Protein AF-A0A7Y7QJP1-F1 (afdb_monomer_lite)

Secondary structure (DSSP, 8-state):
----EEEE-TTS-EEETT--EEE--STT--EEES-HHHHHHHHHHHGGG-------

Foldseek 3Di:
DDWDFPAAFPVRHTDTPPFDWDFDPPPVRGIFGPDPVRVVVVVCVVCVVPDDDDDD

Organism: Lacticaseibacillus rhamnosus (NCBI:txid47715)

Radius of gyration: 13.99 Å; chains: 1; bounding box: 30×30×38 Å

Sequence (56 aa):
MATTIVRLDWKGDPIYSGEAVITNIGPEGDTIKDDPDEIREYILNELGGVAIAADY

pLDDT: mean 86.77, std 10.22, range [55.44, 95.12]

Structure (mmCIF, N/CA/C/O backbone):
data_AF-A0A7Y7QJP1-F1
#
_entry.id   AF-A0A7Y7QJP1-F1
#
loop_
_atom_site.group_PDB
_atom_site.id
_atom_site.type_symbol
_atom_site.label_atom_id
_atom_site.label_alt_id
_atom_site.label_comp_id
_atom_site.label_asym_id
_atom_site.label_entity_id
_atom_sit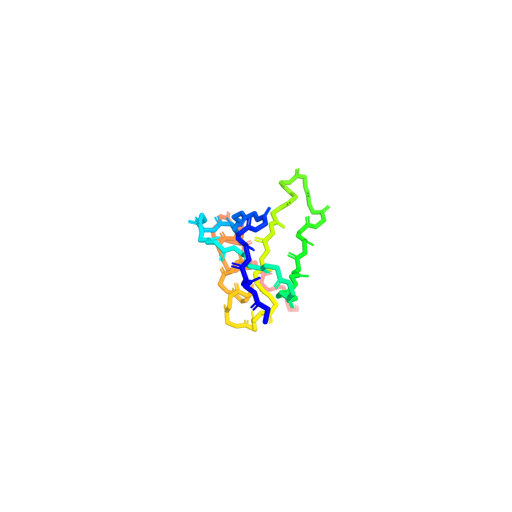e.label_seq_id
_atom_site.pdbx_PDB_ins_code
_atom_site.Cartn_x
_atom_site.Cartn_y
_atom_site.Cartn_z
_atom_site.occupancy
_atom_site.B_iso_or_equiv
_atom_site.auth_seq_id
_atom_site.auth_comp_id
_atom_site.auth_asym_id
_atom_site.auth_atom_id
_atom_site.pdbx_PDB_model_num
ATOM 1 N N . MET A 1 1 ? -19.437 3.688 17.232 1.00 66.19 1 MET A N 1
ATOM 2 C CA . MET A 1 1 ? -18.144 4.234 17.697 1.00 66.19 1 MET A CA 1
ATOM 3 C C . MET A 1 1 ? -17.651 5.189 16.624 1.00 66.19 1 MET A C 1
ATOM 5 O O . MET A 1 1 ? -17.938 4.921 15.465 1.00 66.19 1 MET A O 1
ATOM 9 N N . ALA A 1 2 ? -17.008 6.302 16.977 1.00 74.88 2 ALA A N 1
ATOM 10 C CA . ALA A 1 2 ? -16.417 7.181 15.968 1.00 74.88 2 ALA A CA 1
ATOM 11 C C . ALA A 1 2 ? -15.184 6.493 15.363 1.00 74.88 2 ALA A C 1
ATOM 13 O O . ALA A 1 2 ? -14.373 5.951 16.112 1.00 74.88 2 ALA A O 1
ATOM 14 N N . THR A 1 3 ? -15.073 6.476 14.036 1.00 84.62 3 THR A N 1
ATOM 15 C CA . THR A 1 3 ? -13.874 6.019 13.333 1.00 84.62 3 THR A CA 1
ATOM 16 C C . THR A 1 3 ? -12.855 7.156 13.292 1.00 84.62 3 THR A C 1
ATOM 18 O O . THR A 1 3 ? -13.194 8.295 12.974 1.00 84.62 3 THR A O 1
ATOM 21 N N . THR A 1 4 ? -11.605 6.856 13.638 1.00 92.81 4 THR A N 1
ATOM 22 C CA . THR A 1 4 ? -10.491 7.818 13.614 1.00 92.81 4 THR A CA 1
ATOM 23 C C . THR A 1 4 ? -9.495 7.390 12.551 1.00 92.81 4 THR A C 1
ATOM 25 O O . THR A 1 4 ? -9.231 6.199 12.417 1.00 92.81 4 THR A O 1
ATOM 28 N N . ILE A 1 5 ? -8.925 8.344 11.815 1.00 92.25 5 ILE A N 1
ATOM 29 C CA . ILE A 1 5 ? -7.817 8.070 10.893 1.00 92.25 5 ILE A CA 1
ATOM 30 C C . ILE A 1 5 ? -6.605 7.647 11.723 1.00 92.25 5 ILE A C 1
ATOM 32 O O . ILE A 1 5 ? -6.145 8.403 12.579 1.00 92.25 5 ILE A O 1
ATOM 36 N N . VAL A 1 6 ? -6.102 6.440 11.486 1.00 93.88 6 VAL A N 1
ATOM 37 C CA . VAL A 1 6 ? -4.951 5.886 12.212 1.00 93.88 6 VAL A CA 1
ATOM 38 C C . VAL A 1 6 ? -3.652 6.025 11.426 1.00 93.88 6 VAL A C 1
ATOM 40 O O . VAL A 1 6 ? -2.594 6.149 12.040 1.00 93.88 6 VAL A O 1
ATOM 43 N N . ARG A 1 7 ? -3.718 6.029 10.089 1.00 93.06 7 ARG A N 1
ATOM 44 C CA . ARG A 1 7 ? -2.577 6.243 9.185 1.00 93.06 7 ARG A CA 1
ATOM 45 C C . ARG A 1 7 ? -3.041 6.516 7.755 1.00 93.06 7 ARG A C 1
ATOM 47 O O . ARG A 1 7 ? -4.242 6.530 7.503 1.00 93.06 7 ARG A O 1
ATOM 54 N N . LEU A 1 8 ? -2.087 6.732 6.856 1.00 94.94 8 LEU A N 1
ATOM 55 C CA . L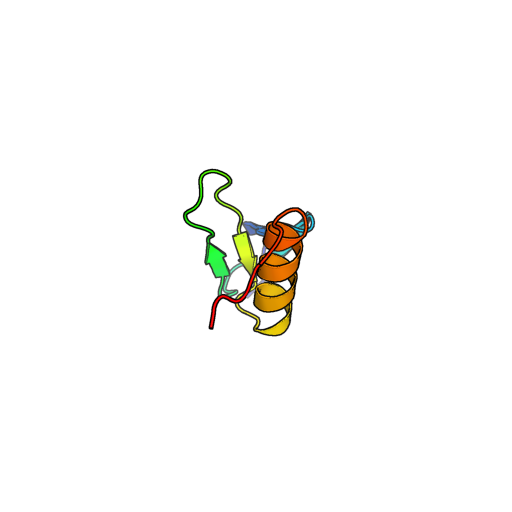EU A 1 8 ? -2.321 6.818 5.417 1.00 94.94 8 LEU A CA 1
ATOM 56 C C . LEU A 1 8 ? -1.861 5.525 4.737 1.00 94.94 8 LEU A C 1
ATOM 58 O O . 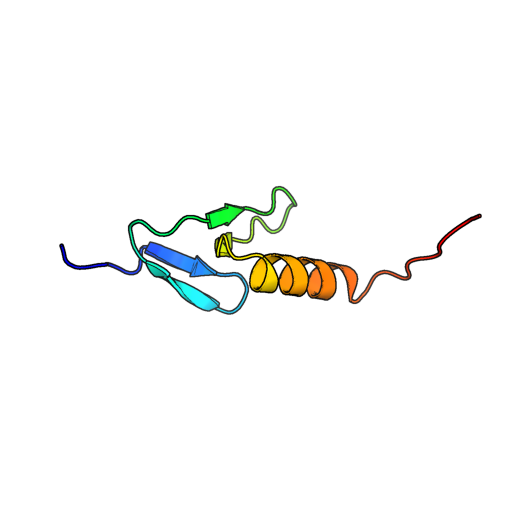LEU A 1 8 ? -0.943 4.868 5.240 1.00 94.94 8 LEU A O 1
ATOM 62 N N . ASP A 1 9 ? -2.509 5.166 3.636 1.00 94.81 9 ASP A N 1
ATOM 63 C CA . ASP A 1 9 ? -2.060 4.097 2.751 1.00 94.81 9 ASP A CA 1
ATOM 64 C C . ASP A 1 9 ? -1.000 4.585 1.748 1.00 94.81 9 ASP A C 1
ATOM 66 O O . ASP A 1 9 ? -0.597 5.752 1.747 1.00 94.81 9 ASP A O 1
ATOM 70 N N . TRP A 1 10 ? -0.544 3.669 0.898 1.00 93.19 10 TRP A N 1
ATOM 71 C CA . TRP A 1 10 ? 0.470 3.893 -0.134 1.00 93.19 10 TRP A CA 1
ATOM 72 C C . TRP A 1 10 ? 0.098 4.963 -1.183 1.00 93.19 10 TRP A C 1
ATOM 74 O O . TRP A 1 10 ? 0.988 5.532 -1.814 1.00 93.19 10 TRP A O 1
ATOM 84 N N . LYS A 1 11 ? -1.193 5.290 -1.349 1.00 94.00 11 LYS A N 1
ATOM 85 C CA . LYS A 1 11 ? -1.677 6.390 -2.208 1.00 94.00 11 LYS A CA 1
ATOM 86 C C . LYS A 1 11 ? -1.828 7.711 -1.446 1.00 94.00 11 LYS A C 1
ATOM 88 O O . LYS A 1 11 ? -2.051 8.755 -2.059 1.00 94.00 11 LYS A O 1
ATOM 93 N N . GLY A 1 12 ? -1.697 7.684 -0.119 1.00 94.56 12 GLY A N 1
ATOM 94 C CA . GLY A 1 12 ? -1.944 8.817 0.768 1.00 94.56 12 GLY A CA 1
ATOM 95 C C . GLY A 1 12 ? -3.390 8.919 1.258 1.00 94.56 12 GLY A C 1
ATOM 96 O O . GLY A 1 12 ? -3.737 9.919 1.891 1.00 94.56 12 GLY A O 1
ATOM 97 N N . ASP A 1 13 ? -4.229 7.913 1.004 1.00 95.00 13 ASP A N 1
ATOM 98 C CA . ASP A 1 13 ? -5.615 7.894 1.460 1.00 95.00 13 ASP A CA 1
ATOM 99 C C . ASP A 1 13 ? -5.706 7.463 2.932 1.00 95.00 13 ASP A C 1
ATOM 101 O O . ASP A 1 13 ? -4.890 6.676 3.419 1.00 95.00 13 ASP A O 1
ATOM 105 N N . PRO A 1 14 ? -6.703 7.956 3.686 1.00 95.12 14 PRO A N 1
ATOM 106 C CA . PRO A 1 14 ? -6.848 7.612 5.091 1.00 95.12 14 PRO A CA 1
ATOM 107 C C . PRO A 1 14 ? -7.226 6.140 5.291 1.00 95.12 14 PRO A C 1
ATOM 109 O O . PRO A 1 14 ? -8.114 5.614 4.623 1.00 95.12 14 PRO A O 1
ATOM 112 N N . ILE A 1 15 ? -6.598 5.523 6.292 1.00 93.75 15 ILE A N 1
ATOM 113 C CA . ILE A 1 15 ? -7.004 4.254 6.897 1.00 93.75 15 ILE A CA 1
ATOM 114 C C . ILE A 1 15 ? -7.644 4.562 8.245 1.00 93.75 15 ILE A C 1
ATOM 116 O O . ILE A 1 15 ? -7.058 5.258 9.087 1.00 93.75 15 ILE A O 1
ATOM 120 N N . TYR A 1 16 ? -8.836 4.025 8.470 1.00 94.25 16 TYR A N 1
ATOM 121 C CA . TYR A 1 16 ? -9.620 4.250 9.674 1.00 94.25 16 TYR A CA 1
ATOM 122 C C . TYR A 1 16 ? -9.454 3.128 10.704 1.00 94.25 16 TYR A C 1
ATOM 124 O O . TYR A 1 16 ? -9.171 1.970 10.403 1.00 94.25 16 TYR A O 1
ATOM 132 N N . SER A 1 17 ? -9.653 3.472 11.974 1.00 92.81 17 SER A N 1
ATOM 133 C CA . SER A 1 17 ? -9.620 2.531 13.090 1.00 92.81 17 SER A CA 1
ATOM 134 C C . SER A 1 17 ? -10.608 1.377 12.876 1.00 92.81 17 SER A C 1
ATOM 136 O O . SER A 1 17 ? -11.817 1.614 12.812 1.00 92.81 17 SER A O 1
ATOM 138 N N . GLY A 1 18 ? -10.099 0.144 12.846 1.00 90.50 18 GLY A N 1
ATOM 139 C CA . GLY A 1 18 ? -10.892 -1.075 12.657 1.00 90.50 18 GLY A CA 1
ATOM 140 C C . GLY A 1 18 ? -10.889 -1.621 11.228 1.00 90.50 18 GLY A C 1
ATOM 141 O O . GLY A 1 18 ? -11.410 -2.713 11.020 1.00 90.50 18 GLY A O 1
ATOM 142 N N . GLU A 1 19 ? -10.291 -0.912 10.268 1.00 92.25 19 GLU A N 1
ATOM 143 C CA . GLU A 1 19 ? -10.051 -1.447 8.927 1.00 92.25 19 GLU A CA 1
ATOM 144 C C . GLU A 1 19 ? -8.910 -2.470 8.945 1.0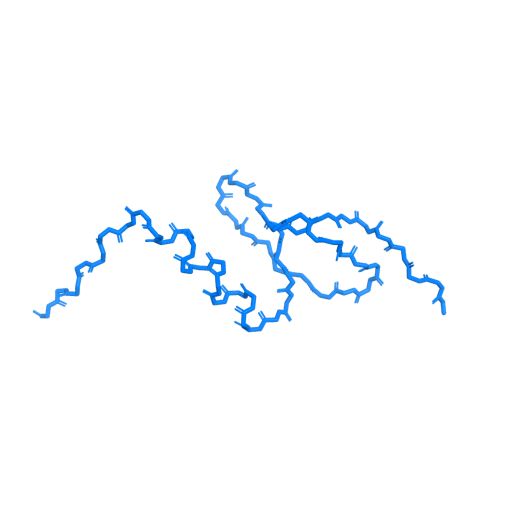0 92.25 19 GLU A C 1
ATOM 146 O O . GLU A 1 19 ? -7.903 -2.299 9.642 1.00 92.25 19 GLU A O 1
ATOM 151 N N . ALA A 1 20 ? -9.085 -3.551 8.186 1.00 93.75 20 ALA A N 1
ATOM 152 C CA . ALA A 1 20 ? -8.029 -4.517 7.934 1.00 93.75 20 ALA A CA 1
ATOM 153 C C . ALA A 1 20 ? -7.034 -3.937 6.920 1.00 93.75 20 ALA A C 1
ATOM 155 O O . ALA A 1 20 ? -7.413 -3.232 5.981 1.00 93.75 20 ALA A O 1
ATOM 156 N N . VAL A 1 21 ? -5.752 -4.217 7.137 1.00 93.81 21 VAL A N 1
ATOM 157 C CA . VAL A 1 21 ? -4.662 -3.696 6.313 1.00 93.81 21 VAL A CA 1
ATOM 158 C C . VAL A 1 21 ? -3.643 -4.783 6.028 1.00 93.81 21 VAL A C 1
ATOM 160 O O . VAL A 1 21 ? -3.395 -5.658 6.862 1.00 93.81 21 VAL A O 1
ATOM 163 N N . ILE A 1 22 ? -3.004 -4.666 4.873 1.00 93.44 22 ILE A N 1
ATOM 164 C CA . ILE A 1 22 ? -1.823 -5.430 4.496 1.00 93.44 22 ILE A CA 1
ATOM 165 C C . ILE A 1 22 ? -0.612 -4.505 4.570 1.00 93.44 22 ILE A C 1
ATOM 167 O O . ILE A 1 22 ? -0.681 -3.334 4.203 1.00 93.44 22 ILE A O 1
ATOM 171 N N . THR A 1 23 ? 0.506 -5.039 5.051 1.00 91.94 23 THR A N 1
ATOM 172 C CA . THR A 1 23 ? 1.782 -4.323 5.094 1.00 91.94 23 THR A CA 1
ATOM 173 C C . THR A 1 23 ? 2.735 -4.961 4.095 1.00 91.94 23 THR A C 1
ATOM 175 O O . THR A 1 23 ? 2.968 -6.172 4.168 1.00 91.94 23 THR A O 1
ATOM 178 N N . ASN A 1 24 ? 3.318 -4.170 3.193 1.00 89.31 24 ASN A N 1
ATOM 179 C CA . ASN A 1 24 ? 4.449 -4.630 2.399 1.00 89.31 24 ASN A CA 1
ATOM 180 C C . ASN A 1 24 ? 5.646 -4.862 3.334 1.00 89.31 24 ASN A C 1
ATOM 182 O O . ASN A 1 24 ? 6.087 -3.955 4.033 1.00 89.31 24 ASN A O 1
ATOM 186 N N . ILE A 1 25 ? 6.177 -6.086 3.357 1.00 88.38 25 ILE A N 1
ATOM 187 C CA . ILE A 1 25 ? 7.357 -6.448 4.162 1.00 88.38 25 ILE A CA 1
ATOM 188 C C . ILE A 1 25 ? 8.687 -6.105 3.470 1.00 88.38 25 ILE A C 1
ATOM 190 O O . ILE A 1 25 ? 9.756 -6.414 3.999 1.00 88.38 25 ILE A O 1
ATOM 194 N N . GLY A 1 26 ? 8.627 -5.501 2.282 1.00 81.88 26 GLY A N 1
ATOM 195 C CA . GLY A 1 26 ? 9.762 -4.878 1.618 1.00 81.88 26 GLY A CA 1
ATOM 196 C C . GLY A 1 26 ? 10.313 -3.676 2.398 1.00 81.88 26 GLY A C 1
ATOM 197 O O . GLY A 1 26 ? 9.743 -3.259 3.407 1.00 81.88 26 GLY A O 1
ATOM 198 N N . PRO A 1 27 ? 11.434 -3.097 1.940 1.00 80.06 27 PRO A N 1
ATOM 199 C CA . PRO A 1 27 ? 12.108 -2.004 2.642 1.00 80.06 27 PRO A CA 1
ATOM 200 C C . PRO A 1 27 ? 11.243 -0.744 2.799 1.00 80.06 27 PRO A C 1
ATOM 202 O O . PRO A 1 27 ? 11.496 0.045 3.705 1.00 80.06 27 PRO A O 1
ATOM 205 N N . GLU A 1 28 ? 10.240 -0.567 1.940 1.00 82.81 28 GLU A N 1
ATOM 206 C CA . GLU A 1 28 ? 9.357 0.605 1.925 1.00 82.81 28 GLU A CA 1
ATOM 207 C C . GLU A 1 28 ? 8.304 0.553 3.043 1.00 82.81 28 GLU A C 1
ATOM 209 O O . GLU A 1 28 ? 7.946 1.585 3.607 1.00 82.81 28 GLU A O 1
ATOM 214 N N . GLY A 1 29 ? 7.890 -0.649 3.471 1.00 86.81 29 GLY A N 1
ATOM 215 C CA . GLY A 1 29 ? 6.999 -0.811 4.623 1.00 86.81 29 GLY A CA 1
ATOM 216 C C . GLY A 1 29 ? 5.578 -0.275 4.414 1.00 86.81 29 GLY A C 1
ATOM 217 O O . GLY A 1 29 ? 4.901 0.043 5.399 1.00 86.81 29 GLY A O 1
ATOM 218 N N . ASP A 1 30 ? 5.137 -0.140 3.160 1.00 92.81 30 ASP A N 1
ATOM 219 C CA . ASP A 1 30 ? 3.858 0.478 2.817 1.00 92.81 30 ASP A CA 1
ATOM 220 C C . ASP A 1 30 ? 2.667 -0.221 3.453 1.00 92.81 30 ASP A C 1
ATOM 222 O O . ASP A 1 30 ? 2.645 -1.435 3.669 1.00 92.81 30 ASP A O 1
ATOM 226 N N . THR A 1 31 ? 1.637 0.573 3.729 1.00 94.50 31 THR A N 1
ATOM 227 C CA . THR A 1 31 ? 0.351 0.070 4.203 1.00 94.50 31 THR A CA 1
ATOM 228 C C . THR A 1 31 ? -0.670 0.138 3.081 1.00 94.50 31 THR A C 1
ATOM 230 O O . THR A 1 31 ? -0.805 1.157 2.411 1.00 94.50 31 THR A O 1
ATOM 233 N N . ILE A 1 32 ? -1.407 -0.948 2.900 1.00 94.50 32 ILE A N 1
ATOM 234 C CA . ILE A 1 32 ? -2.386 -1.143 1.836 1.00 94.50 32 ILE A CA 1
ATOM 235 C C . ILE A 1 32 ? -3.701 -1.536 2.507 1.00 94.50 32 ILE A C 1
ATOM 237 O O . ILE A 1 32 ? -3.703 -2.274 3.498 1.00 94.50 32 ILE A O 1
ATOM 241 N N . LYS A 1 33 ? -4.828 -1.039 1.995 1.00 94.06 33 LYS A N 1
ATOM 242 C CA . LYS A 1 33 ? -6.146 -1.507 2.437 1.00 94.06 33 LYS A CA 1
ATOM 243 C C . LYS A 1 33 ? -6.281 -2.997 2.103 1.00 94.06 33 LYS A C 1
ATOM 245 O O . LYS A 1 33 ? -5.835 -3.419 1.040 1.00 94.06 33 LYS A O 1
ATOM 250 N N . ASP A 1 34 ? -6.872 -3.793 2.992 1.00 93.44 34 ASP A N 1
ATOM 251 C CA . ASP A 1 34 ? -7.142 -5.217 2.729 1.00 93.44 34 ASP A CA 1
ATOM 252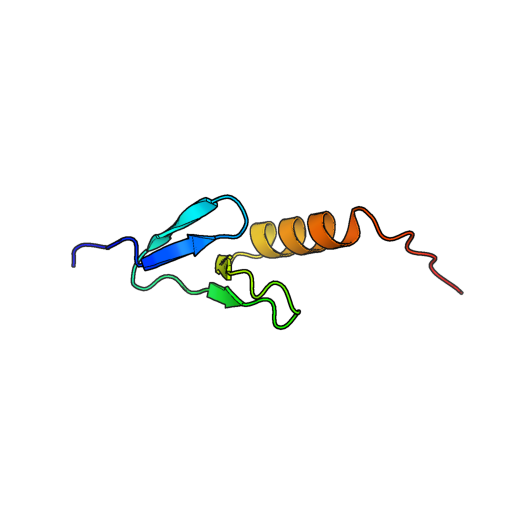 C C . ASP A 1 34 ? -8.327 -5.376 1.756 1.00 93.44 34 ASP A C 1
ATOM 254 O O . ASP A 1 34 ? -9.415 -5.826 2.112 1.00 93.44 34 ASP A O 1
ATOM 258 N N . ASP A 1 35 ? -8.116 -4.905 0.528 1.00 92.81 35 ASP A N 1
ATOM 259 C CA . ASP A 1 35 ? -9.041 -4.948 -0.593 1.00 92.81 35 ASP A CA 1
ATOM 260 C C . ASP A 1 35 ? -8.314 -5.544 -1.816 1.00 92.81 35 ASP A C 1
ATOM 262 O O . ASP A 1 35 ? -7.220 -5.088 -2.164 1.00 92.81 35 ASP A O 1
ATOM 266 N N . PRO A 1 36 ? -8.870 -6.577 -2.477 1.00 93.12 36 PRO A N 1
ATOM 267 C CA . PRO A 1 36 ? -8.204 -7.250 -3.590 1.00 93.12 36 PRO A CA 1
ATOM 268 C C . PRO A 1 36 ? -7.816 -6.337 -4.758 1.00 93.12 36 PRO A C 1
ATOM 270 O O . PRO A 1 36 ? -6.780 -6.578 -5.385 1.00 93.12 36 PRO A O 1
ATOM 273 N N . ASP A 1 37 ? -8.622 -5.318 -5.061 1.00 94.25 37 ASP A N 1
ATOM 274 C CA . ASP A 1 37 ? -8.354 -4.407 -6.172 1.00 94.25 37 ASP A CA 1
ATOM 275 C C . ASP A 1 37 ? -7.210 -3.452 -5.810 1.00 94.25 37 ASP A C 1
ATOM 277 O O . ASP A 1 37 ? -6.289 -3.276 -6.611 1.00 94.25 37 ASP A O 1
ATOM 281 N N . GLU A 1 38 ? -7.197 -2.937 -4.575 1.00 92.94 38 GLU A N 1
ATOM 282 C CA . GLU A 1 38 ? -6.089 -2.132 -4.038 1.00 92.94 38 GLU A CA 1
ATOM 283 C C . GLU A 1 38 ? -4.769 -2.910 -3.997 1.00 92.94 38 GLU A C 1
ATOM 285 O O . GLU A 1 38 ? -3.731 -2.407 -4.427 1.00 92.94 38 GLU A O 1
ATOM 290 N N . ILE A 1 39 ? -4.796 -4.163 -3.535 1.00 91.75 39 ILE A N 1
ATOM 291 C CA . ILE A 1 39 ? -3.607 -5.028 -3.488 1.00 91.75 39 ILE A CA 1
ATOM 292 C C . ILE A 1 39 ? -3.079 -5.287 -4.899 1.00 91.75 39 ILE A C 1
ATOM 294 O O . ILE A 1 39 ? -1.872 -5.226 -5.141 1.00 91.75 39 ILE A O 1
ATOM 298 N N . ARG A 1 40 ? -3.974 -5.578 -5.849 1.00 92.00 40 ARG A N 1
ATOM 299 C CA . ARG A 1 40 ? -3.593 -5.800 -7.245 1.00 92.00 40 ARG A CA 1
ATOM 300 C C . ARG A 1 40 ? -2.974 -4.545 -7.850 1.00 92.00 40 ARG A C 1
ATOM 302 O O . ARG A 1 40 ? -1.971 -4.654 -8.552 1.00 92.00 40 ARG A O 1
ATOM 309 N N . GLU A 1 41 ? -3.565 -3.380 -7.610 1.00 93.12 41 GLU A N 1
ATOM 310 C CA . GLU A 1 41 ? -3.038 -2.110 -8.105 1.00 93.12 41 GLU A CA 1
ATOM 311 C C . GLU A 1 41 ? -1.666 -1.799 -7.504 1.00 93.12 41 GLU A C 1
ATOM 313 O O . GLU A 1 41 ? -0.753 -1.459 -8.256 1.00 93.12 41 GLU A O 1
ATOM 318 N N . TYR A 1 42 ? -1.495 -2.005 -6.195 1.00 91.81 42 TYR A N 1
ATOM 319 C CA . TYR A 1 42 ? -0.210 -1.850 -5.516 1.00 91.81 42 TYR A CA 1
ATOM 320 C C . TYR A 1 42 ? 0.871 -2.727 -6.153 1.00 91.81 42 TYR A C 1
ATOM 322 O O . TYR A 1 42 ? 1.902 -2.226 -6.592 1.00 91.81 42 TYR A O 1
ATOM 330 N N . ILE A 1 43 ? 0.603 -4.030 -6.302 1.00 89.25 43 ILE A N 1
ATOM 331 C CA . ILE A 1 43 ? 1.550 -4.973 -6.916 1.00 89.25 43 ILE A CA 1
ATOM 332 C C . ILE A 1 43 ? 1.921 -4.532 -8.337 1.00 89.25 43 ILE A C 1
ATOM 334 O O . ILE A 1 43 ? 3.083 -4.610 -8.724 1.00 89.25 43 ILE A O 1
ATOM 338 N N . LEU A 1 44 ? 0.955 -4.073 -9.135 1.00 89.75 44 LEU A N 1
ATOM 339 C CA . LEU A 1 44 ? 1.231 -3.609 -10.495 1.00 89.75 44 LEU A CA 1
ATOM 340 C C . LEU A 1 44 ? 2.036 -2.305 -10.526 1.00 89.75 44 LEU A C 1
ATOM 342 O O . LEU A 1 44 ? 2.841 -2.138 -11.441 1.00 89.75 44 LEU A O 1
ATOM 346 N N . ASN A 1 45 ? 1.835 -1.404 -9.562 1.00 89.56 45 ASN A N 1
ATOM 347 C CA . ASN A 1 45 ? 2.617 -0.175 -9.434 1.00 89.56 45 ASN A CA 1
ATOM 348 C C . ASN A 1 45 ? 4.082 -0.493 -9.108 1.00 89.56 45 ASN A C 1
ATOM 350 O O . ASN A 1 45 ? 4.973 -0.087 -9.853 1.00 89.56 45 ASN A O 1
ATOM 354 N N . GLU A 1 46 ? 4.304 -1.333 -8.095 1.00 86.50 46 GLU A N 1
ATOM 355 C CA . GLU A 1 46 ? 5.633 -1.804 -7.685 1.00 86.50 46 GLU A CA 1
ATOM 356 C C . GLU A 1 46 ? 6.369 -2.526 -8.825 1.00 86.50 46 GLU A C 1
ATOM 358 O O . GLU A 1 46 ? 7.572 -2.367 -9.039 1.00 86.50 46 GLU A O 1
ATOM 363 N N . LEU A 1 47 ? 5.633 -3.304 -9.623 1.00 82.50 47 LEU A N 1
ATOM 364 C CA . LEU A 1 47 ? 6.169 -3.988 -10.800 1.00 82.50 47 LEU A CA 1
ATOM 365 C C . LEU A 1 47 ? 6.264 -3.087 -12.039 1.00 82.50 47 LEU A C 1
ATOM 367 O O . LEU A 1 47 ? 6.819 -3.515 -13.050 1.00 82.50 47 LEU A O 1
ATOM 371 N N . GLY A 1 48 ? 5.775 -1.845 -11.989 1.00 75.50 48 GLY A N 1
ATOM 372 C CA . GLY A 1 48 ? 5.718 -0.915 -13.121 1.00 75.50 48 GLY A CA 1
ATOM 373 C C . GLY A 1 48 ? 7.085 -0.538 -13.707 1.00 75.50 48 GLY A C 1
ATOM 374 O O . GLY A 1 48 ? 7.159 -0.065 -14.841 1.00 75.50 48 GLY A O 1
ATOM 375 N N . GLY A 1 49 ? 8.174 -0.790 -12.974 1.00 66.06 49 GLY A N 1
ATOM 376 C CA . GLY A 1 49 ? 9.558 -0.660 -13.448 1.00 66.06 49 GLY A CA 1
ATOM 377 C C . GLY A 1 49 ? 10.264 -1.989 -13.747 1.00 66.06 49 GLY A C 1
ATOM 378 O O . GLY A 1 49 ? 11.425 -1.985 -14.159 1.00 66.06 49 GLY A O 1
ATOM 379 N N . VAL A 1 50 ? 9.599 -3.126 -13.537 1.00 69.94 50 VAL A N 1
ATOM 380 C CA . VAL A 1 50 ? 10.192 -4.462 -13.644 1.00 69.94 50 VAL A CA 1
ATOM 381 C C . VAL A 1 50 ? 9.816 -5.082 -14.987 1.00 69.94 50 VAL A C 1
ATOM 383 O O . VAL A 1 50 ? 8.654 -5.364 -15.267 1.00 69.94 50 VAL A O 1
ATOM 386 N N . ALA A 1 51 ? 10.814 -5.342 -15.833 1.00 69.69 51 ALA A N 1
ATOM 387 C CA . ALA A 1 51 ? 10.611 -6.148 -17.031 1.00 69.69 51 ALA A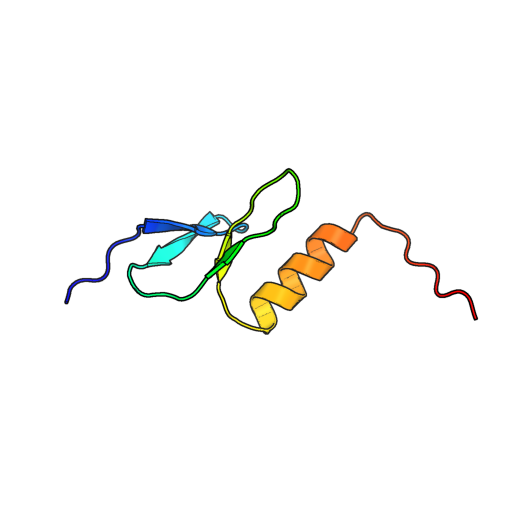 CA 1
ATOM 388 C C . ALA A 1 51 ? 10.374 -7.612 -16.621 1.00 69.69 51 ALA A C 1
ATOM 390 O O . ALA A 1 51 ? 11.313 -8.328 -16.273 1.00 69.69 51 ALA A O 1
ATOM 391 N N . ILE A 1 52 ? 9.116 -8.055 -16.647 1.00 67.50 52 ILE A N 1
ATOM 392 C CA . ILE A 1 52 ? 8.748 -9.445 -16.363 1.00 67.50 52 ILE A CA 1
ATOM 393 C C . ILE A 1 52 ? 8.893 -10.253 -17.653 1.00 67.50 52 ILE A C 1
ATOM 395 O O . ILE A 1 52 ? 8.076 -10.138 -18.567 1.00 67.50 52 ILE A O 1
ATOM 399 N N . ALA A 1 53 ? 9.931 -11.081 -17.728 1.00 71.38 53 ALA A N 1
ATOM 400 C CA . ALA A 1 53 ? 10.039 -12.115 -18.747 1.00 71.38 53 ALA A CA 1
ATOM 401 C C . ALA A 1 53 ? 9.440 -13.414 -18.195 1.00 71.38 53 ALA A C 1
ATOM 403 O O . ALA A 1 53 ? 9.895 -13.926 -17.174 1.00 71.38 53 ALA A O 1
ATOM 404 N N . ALA A 1 54 ? 8.413 -13.937 -18.863 1.00 66.06 54 ALA A N 1
ATOM 405 C CA . ALA A 1 54 ? 7.977 -15.308 -18.651 1.00 66.06 54 ALA A CA 1
ATOM 406 C C . ALA A 1 54 ? 8.917 -16.220 -19.448 1.00 66.06 54 ALA A C 1
ATOM 408 O O . ALA A 1 54 ? 8.912 -16.179 -20.678 1.00 66.06 54 ALA A O 1
ATOM 409 N N . ASP A 1 55 ? 9.747 -16.982 -18.743 1.00 63.91 55 ASP A N 1
ATOM 410 C CA . ASP A 1 55 ? 10.547 -18.055 -19.332 1.00 63.91 55 ASP A CA 1
ATOM 411 C C . ASP A 1 55 ? 9.700 -19.336 -19.355 1.00 63.91 55 ASP A C 1
ATOM 413 O O . ASP A 1 55 ? 8.957 -19.592 -18.400 1.00 63.91 55 ASP A O 1
ATOM 417 N N . TYR A 1 56 ? 9.751 -20.084 -20.459 1.00 55.44 56 TYR A N 1
ATOM 418 C CA . TYR A 1 56 ? 8.921 -21.274 -20.699 1.00 55.44 56 TYR A CA 1
ATOM 419 C C . TYR A 1 56 ? 9.769 -22.543 -20.706 1.00 55.44 56 TYR A C 1
ATOM 421 O O . TYR A 1 56 ? 10.810 -22.547 -21.400 1.00 55.44 56 TYR A O 1
#